Protein AF-A0A8C8UAJ1-F1 (afdb_monomer)

Radius of gyration: 15.85 Å; Cα contacts (8 Å, |Δi|>4): 15; chains: 1; bounding box: 39×25×41 Å

InterPro domains:
  IPR000198 Rho GTPase-activating protein domain [PS50238] (15-64)
  IPR008936 Rho GTPase activation protein [G3DSA:1.10.555.10] (11-63)
  IPR008936 Rho GTPase activation protein [SSF48350] (11-62)
  IPR051576 PX Domain-Containing Rho GAP [PTHR15729] (9-62)

Foldseek 3Di:
DDDDPPPDPDQLPPDDPVVQCVVVVHPDRPVVVVVVVCCVVPVPDPCRVNDDDDPVVVVVVNDD

pLDDT: mean 86.55, std 17.04, range [38.69, 98.25]

Mean predicted aligned error: 6.96 Å

Sequence (64 aa):
MKTRDQVSAPRVFGCDLGEHLSNSGQDVPQVLRCCSEFIEAHGVVDGIYRLSGVSSNIQRLRLP

Organism: Peromyscus maniculatus bairdii (NCBI:txid230844)

Solvent-accessible surface area (backbone atoms only — not comparable to full-atom values): 4395 Å² total; per-residue (Å²): 138,83,76,84,80,77,83,65,80,78,70,83,72,95,56,61,66,68,61,52,30,67,74,67,74,40,98,60,64,64,70,58,53,56,53,48,55,50,32,72,77,73,43,86,50,93,55,58,95,69,64,83,73,63,65,70,61,57,51,60,74,71,56,134

Secondary structure (DSSP, 8-state):
-------PPPP-SSS-HHHHHHHHT-SS-HHHHHHHHHHHHHT-STTTTTSPPPHHHHHHHH--

Structure (mmCIF, N/CA/C/O backbone):
data_AF-A0A8C8UAJ1-F1
#
_entry.id   AF-A0A8C8UAJ1-F1
#
loop_
_atom_site.group_PDB
_atom_site.id
_atom_site.type_symbol
_atom_site.label_atom_id
_atom_site.label_alt_id
_atom_site.label_comp_id
_atom_site.label_asym_id
_atom_site.label_entity_id
_atom_site.label_seq_id
_atom_site.pdbx_PDB_ins_code
_atom_site.Cartn_x
_atom_site.Cartn_y
_atom_site.Cartn_z
_atom_site.occupancy
_atom_site.B_iso_or_equiv
_atom_site.auth_seq_id
_atom_site.auth_comp_id
_atom_site.auth_asym_id
_atom_site.auth_atom_id
_atom_site.pdbx_PDB_model_num
ATOM 1 N N . MET A 1 1 ? -27.878 14.957 27.047 1.00 39.25 1 MET A N 1
ATOM 2 C CA . MET A 1 1 ? -27.445 15.970 26.062 1.00 39.25 1 MET A CA 1
ATOM 3 C C . MET A 1 1 ? -26.097 15.518 25.502 1.00 39.25 1 MET A C 1
ATOM 5 O O . MET A 1 1 ? -25.071 15.888 26.050 1.00 39.25 1 MET A O 1
ATOM 9 N N . LYS A 1 2 ? -26.086 14.592 24.527 1.00 38.69 2 LYS A N 1
ATOM 10 C CA . LYS A 1 2 ? -24.839 14.125 23.898 1.00 38.69 2 LYS A CA 1
ATOM 11 C C . LYS A 1 2 ? -24.485 15.079 22.757 1.00 38.69 2 LYS A C 1
ATOM 13 O O . LYS A 1 2 ? -25.333 15.420 21.937 1.00 38.69 2 LYS A O 1
ATOM 18 N N . THR A 1 3 ? -23.261 15.575 22.826 1.00 42.78 3 THR A N 1
ATOM 19 C CA . THR A 1 3 ? -22.598 16.503 21.914 1.00 42.78 3 THR A CA 1
ATOM 20 C C . THR A 1 3 ? -22.572 15.970 20.486 1.00 42.78 3 THR A C 1
ATOM 22 O O . THR A 1 3 ? -22.328 14.788 20.284 1.00 42.78 3 THR A O 1
ATOM 25 N N . ARG A 1 4 ? -22.812 16.871 19.524 1.00 48.66 4 ARG A N 1
ATOM 26 C CA . ARG A 1 4 ? -22.610 16.705 18.076 1.00 48.66 4 ARG A CA 1
ATOM 27 C C . ARG A 1 4 ? -21.393 15.821 17.776 1.00 48.66 4 ARG A C 1
ATOM 29 O O . ARG A 1 4 ? -20.265 16.272 17.960 1.00 48.66 4 ARG A O 1
ATOM 36 N N . ASP A 1 5 ? -21.633 14.620 17.259 1.00 47.09 5 ASP A N 1
ATOM 37 C CA . ASP A 1 5 ? -20.621 13.837 16.559 1.00 47.09 5 ASP A CA 1
ATOM 38 C C . ASP A 1 5 ? -20.225 14.612 15.298 1.00 47.09 5 ASP A C 1
ATOM 40 O O . ASP A 1 5 ? -20.931 14.638 14.288 1.00 47.09 5 ASP A O 1
ATOM 44 N N . GLN A 1 6 ? -19.110 15.331 15.382 1.00 48.41 6 GLN A N 1
ATOM 45 C CA . GLN A 1 6 ? -18.414 15.819 14.206 1.00 48.41 6 GLN A CA 1
ATOM 46 C C . GLN A 1 6 ? -17.865 14.574 13.507 1.00 48.41 6 GLN A C 1
ATOM 48 O O . GLN A 1 6 ? -16.848 14.025 13.927 1.00 48.41 6 GLN A O 1
ATOM 53 N N . VAL A 1 7 ? -18.583 14.084 12.493 1.00 47.81 7 VAL A N 1
ATOM 54 C CA . VAL A 1 7 ? -18.138 12.968 11.651 1.00 47.81 7 VAL A CA 1
ATOM 55 C C . VAL A 1 7 ? -16.896 13.435 10.895 1.00 47.81 7 VAL A C 1
ATOM 57 O O . VAL A 1 7 ? -16.968 14.009 9.813 1.00 47.81 7 VAL A O 1
ATOM 60 N N . SER A 1 8 ? -15.739 13.264 11.528 1.00 56.06 8 SER A N 1
ATOM 61 C CA . SER A 1 8 ? -14.453 13.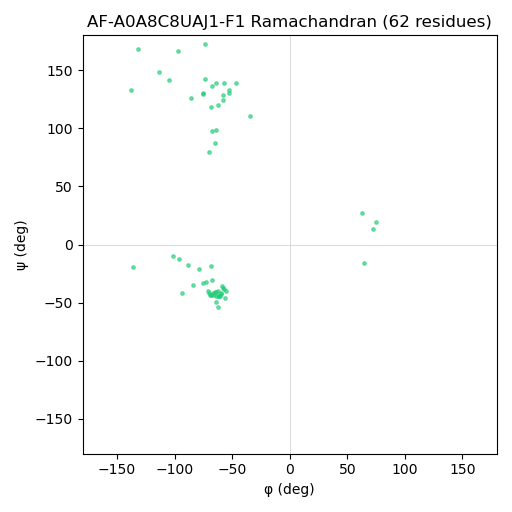284 10.847 1.00 56.06 8 SER A CA 1
ATOM 62 C C . SER A 1 8 ? -14.394 12.058 9.941 1.00 56.06 8 SER A C 1
ATOM 64 O O . SER A 1 8 ? -14.836 10.978 10.339 1.00 56.06 8 SER A O 1
ATOM 66 N N . ALA A 1 9 ? -13.911 12.228 8.707 1.00 61.12 9 ALA A N 1
ATOM 67 C CA . ALA A 1 9 ? -13.710 11.098 7.810 1.00 61.12 9 ALA A CA 1
ATOM 68 C C . ALA A 1 9 ? -12.858 10.041 8.539 1.00 61.12 9 ALA A C 1
ATOM 70 O O . ALA A 1 9 ? -11.844 10.404 9.152 1.00 61.12 9 ALA A O 1
ATOM 71 N N . PRO A 1 10 ? -13.271 8.762 8.540 1.00 66.81 10 PRO A N 1
ATOM 72 C CA . PRO A 1 10 ? -12.555 7.730 9.269 1.00 66.81 10 PRO A CA 1
ATOM 73 C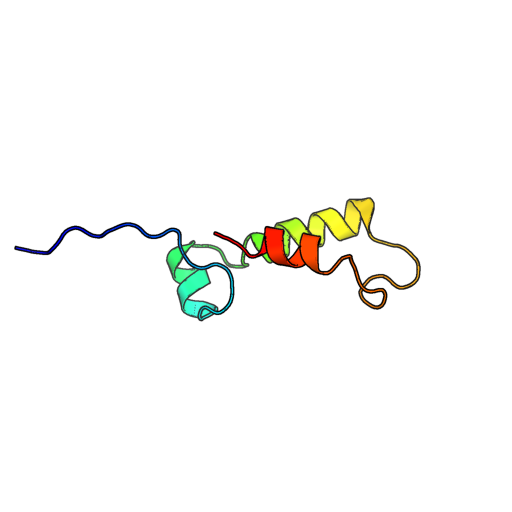 C . PRO A 1 10 ? -11.113 7.667 8.767 1.00 66.81 10 PRO A C 1
ATOM 75 O O . PRO A 1 10 ? -10.855 7.594 7.564 1.00 66.81 10 PRO A O 1
ATOM 78 N N . ARG A 1 11 ? -10.154 7.719 9.696 1.00 79.88 11 ARG A N 1
ATOM 79 C CA . ARG A 1 11 ? -8.738 7.572 9.354 1.00 79.88 11 ARG A CA 1
ATOM 80 C C . ARG A 1 11 ? -8.522 6.184 8.757 1.00 79.88 11 ARG A C 1
ATOM 82 O O . ARG A 1 11 ? -8.775 5.185 9.420 1.00 79.88 11 ARG A O 1
ATOM 89 N N . VAL A 1 12 ? -8.054 6.135 7.511 1.00 88.38 12 VAL A N 1
ATOM 90 C CA . VAL A 1 12 ? -7.701 4.878 6.826 1.00 88.38 12 VAL A CA 1
ATOM 91 C C . VAL A 1 12 ? -6.276 4.440 7.178 1.00 88.38 12 VAL A C 1
ATOM 93 O O . VAL A 1 12 ? -6.000 3.251 7.294 1.00 88.38 12 VAL A O 1
ATOM 96 N N . PHE A 1 13 ? -5.364 5.396 7.373 1.00 91.31 13 PHE A N 1
ATOM 97 C CA . PHE A 1 13 ? -3.960 5.134 7.693 1.00 91.31 13 PHE A CA 1
ATOM 98 C C . PHE A 1 13 ? -3.657 5.416 9.167 1.00 91.31 13 PHE A C 1
ATOM 100 O O . PHE A 1 13 ? -4.126 6.407 9.728 1.00 91.31 13 PHE A O 1
ATOM 107 N N . GLY A 1 14 ? -2.817 4.571 9.774 1.00 90.00 14 GLY A N 1
ATOM 108 C CA . GLY A 1 14 ? -2.338 4.747 11.149 1.00 90.00 14 GLY A CA 1
ATOM 109 C C . GLY A 1 14 ? -3.379 4.471 12.240 1.00 90.00 14 GLY A C 1
ATOM 110 O O . GLY A 1 14 ? -3.150 4.852 13.385 1.00 90.00 14 GLY A O 1
ATOM 111 N N . CYS A 1 15 ? -4.512 3.849 11.900 1.00 90.88 15 CYS A N 1
ATOM 112 C CA . CYS A 1 15 ? -5.503 3.360 12.860 1.00 90.88 15 CYS A CA 1
ATOM 113 C C . CYS A 1 15 ? -5.309 1.866 13.157 1.00 90.88 15 CYS A C 1
ATOM 115 O O . CYS A 1 15 ? -4.607 1.165 12.425 1.00 90.88 15 CYS A O 1
ATOM 117 N N . ASP A 1 16 ? -5.962 1.383 14.215 1.00 94.75 16 ASP A N 1
ATOM 118 C CA . ASP A 1 16 ? -6.045 -0.048 14.493 1.00 94.75 16 ASP A CA 1
ATOM 119 C C . ASP A 1 16 ? -6.812 -0.779 13.379 1.00 94.75 16 ASP A C 1
ATOM 121 O O . ASP A 1 16 ? -7.820 -0.285 12.864 1.00 94.75 16 ASP A O 1
ATOM 125 N N . LEU A 1 17 ? -6.320 -1.959 12.993 1.00 93.94 17 LEU A N 1
ATOM 126 C CA . LEU A 1 17 ? -6.923 -2.742 11.917 1.00 93.94 17 LEU A CA 1
ATOM 127 C C . LEU A 1 17 ? -8.276 -3.328 12.341 1.00 93.94 17 LEU A C 1
ATOM 129 O O . LEU A 1 17 ? -9.215 -3.293 11.553 1.00 93.94 17 LEU A O 1
ATOM 133 N N . GLY A 1 18 ? -8.397 -3.839 13.569 1.00 94.81 18 GLY A N 1
ATOM 134 C CA . GLY A 1 18 ? -9.642 -4.426 14.067 1.00 94.81 18 GLY A CA 1
ATOM 135 C C . GLY A 1 18 ? -10.763 -3.392 14.154 1.00 94.81 18 GLY A C 1
ATOM 136 O O . GLY A 1 18 ? -11.870 -3.640 13.680 1.00 94.81 18 GLY A O 1
ATOM 137 N N . GLU A 1 19 ? -10.456 -2.200 14.669 1.00 93.88 19 GLU A N 1
ATOM 138 C CA . GLU A 1 19 ? -11.383 -1.066 14.686 1.00 93.88 19 GLU A CA 1
ATOM 139 C C . GLU A 1 19 ? -11.787 -0.649 13.263 1.00 93.88 19 GLU A C 1
ATOM 141 O O . GLU A 1 19 ? -12.970 -0.447 12.984 1.00 93.88 19 GLU A O 1
ATOM 146 N N . HIS A 1 20 ? -10.831 -0.573 12.331 1.00 92.50 20 HIS A N 1
ATOM 147 C CA . HIS A 1 20 ? -11.106 -0.213 10.940 1.00 92.50 20 HIS A CA 1
ATOM 148 C C . HIS A 1 20 ? -12.041 -1.213 10.243 1.00 92.50 20 HIS A C 1
ATOM 150 O O . HIS A 1 20 ? -12.982 -0.813 9.551 1.00 92.50 20 HIS A O 1
ATOM 156 N N . LEU A 1 21 ? -11.814 -2.515 10.435 1.00 94.25 21 LEU A N 1
ATOM 157 C CA . LEU A 1 21 ? -12.658 -3.569 9.869 1.00 94.25 21 LEU A CA 1
ATOM 158 C C . LEU A 1 21 ? -14.044 -3.580 10.518 1.00 94.25 21 LEU A C 1
ATOM 160 O O . LEU A 1 21 ? -15.048 -3.605 9.810 1.00 94.25 21 LEU A O 1
ATOM 164 N N . SER A 1 22 ? -14.111 -3.449 11.846 1.00 94.31 22 SER A N 1
ATOM 165 C CA . SER A 1 22 ? -15.371 -3.349 12.589 1.00 94.31 22 SER A CA 1
ATOM 166 C C . SER A 1 22 ? -16.209 -2.145 12.146 1.00 94.31 22 SER A C 1
ATOM 168 O O . SER A 1 22 ? -17.417 -2.270 11.963 1.00 94.31 22 SER A O 1
ATOM 170 N N . ASN A 1 23 ? -15.582 -0.984 11.936 1.00 91.31 23 ASN A N 1
ATOM 171 C CA . ASN A 1 23 ? -16.271 0.238 11.513 1.00 91.31 23 ASN A CA 1
ATOM 172 C C . ASN A 1 23 ? -16.723 0.194 10.046 1.00 91.31 23 ASN A C 1
ATOM 174 O O . ASN A 1 23 ? -17.736 0.795 9.698 1.00 91.31 23 ASN A O 1
ATOM 178 N N . SER A 1 24 ? -15.967 -0.484 9.178 1.00 91.06 24 SER A N 1
ATOM 179 C CA . SER A 1 24 ? -16.290 -0.607 7.748 1.00 91.06 24 SER A CA 1
ATOM 180 C C . SER A 1 24 ? -17.196 -1.799 7.421 1.00 91.06 24 SER A C 1
ATOM 182 O O . SER A 1 24 ? -17.785 -1.838 6.338 1.00 91.06 24 SER A O 1
ATOM 184 N N . GLY A 1 25 ? -17.312 -2.775 8.328 1.00 93.88 25 GLY A N 1
ATOM 185 C CA . GLY A 1 25 ? -18.031 -4.028 8.093 1.00 93.88 25 GLY A CA 1
ATOM 186 C C . GLY A 1 25 ? -17.415 -4.865 6.969 1.00 93.88 25 GLY A C 1
ATOM 187 O O . GLY A 1 25 ? -18.137 -5.567 6.266 1.00 93.88 25 GLY A O 1
ATOM 188 N N . GLN A 1 26 ? -16.108 -4.725 6.733 1.00 94.69 26 GLN A N 1
ATOM 189 C CA . GLN A 1 26 ? -15.375 -5.445 5.691 1.00 94.69 26 GLN A CA 1
ATOM 190 C C . GLN A 1 26 ? -14.368 -6.408 6.319 1.00 94.69 26 GLN A C 1
ATOM 192 O O . GLN A 1 26 ? -13.765 -6.090 7.339 1.00 94.69 26 GLN A O 1
ATOM 197 N N . ASP A 1 27 ? -14.105 -7.531 5.650 1.00 96.00 27 ASP A N 1
ATOM 198 C CA . ASP A 1 27 ? -13.066 -8.481 6.079 1.00 96.00 27 ASP A CA 1
ATOM 199 C C . ASP A 1 27 ? -11.651 -8.023 5.689 1.00 96.00 27 ASP A C 1
ATOM 201 O O . ASP A 1 27 ? -10.657 -8.451 6.273 1.00 96.00 27 ASP A O 1
ATOM 205 N N . VAL A 1 28 ? -11.550 -7.134 4.693 1.00 96.00 28 VAL A N 1
ATOM 206 C CA . VAL A 1 28 ? -10.287 -6.585 4.182 1.00 96.00 28 VAL A CA 1
ATOM 207 C C . VAL A 1 28 ? -10.443 -5.078 3.933 1.00 96.00 28 VAL A C 1
ATOM 209 O O . VAL A 1 28 ? -11.411 -4.674 3.270 1.00 96.00 28 VAL A O 1
ATOM 212 N N . PRO A 1 29 ? -9.486 -4.232 4.378 1.00 94.94 29 PRO A N 1
ATOM 213 C CA . PRO A 1 29 ? -9.499 -2.801 4.090 1.00 94.94 29 PRO A CA 1
ATOM 214 C C . PRO A 1 29 ? -9.639 -2.519 2.592 1.00 94.94 29 PRO A C 1
ATOM 216 O O . PRO A 1 29 ? -8.923 -3.091 1.768 1.00 94.94 29 PRO A O 1
ATOM 219 N N . GLN A 1 30 ? -10.532 -1.597 2.228 1.00 93.69 30 GLN A N 1
ATOM 220 C CA . GLN A 1 30 ? -10.804 -1.275 0.823 1.00 93.69 30 GLN A CA 1
ATOM 221 C C . GLN A 1 30 ? -9.546 -0.811 0.074 1.00 93.69 30 GLN A C 1
ATOM 223 O O . GLN A 1 30 ? -9.342 -1.203 -1.070 1.00 93.69 30 GLN A O 1
ATOM 228 N N . VAL A 1 31 ? -8.663 -0.052 0.735 1.00 94.19 31 VAL A N 1
ATOM 229 C CA . VAL A 1 31 ? -7.385 0.388 0.151 1.00 94.19 31 VAL A CA 1
ATOM 230 C C . VAL A 1 31 ? -6.520 -0.790 -0.308 1.00 94.19 31 VAL A C 1
ATOM 232 O O . VAL A 1 31 ? -5.911 -0.716 -1.369 1.00 94.19 31 VAL A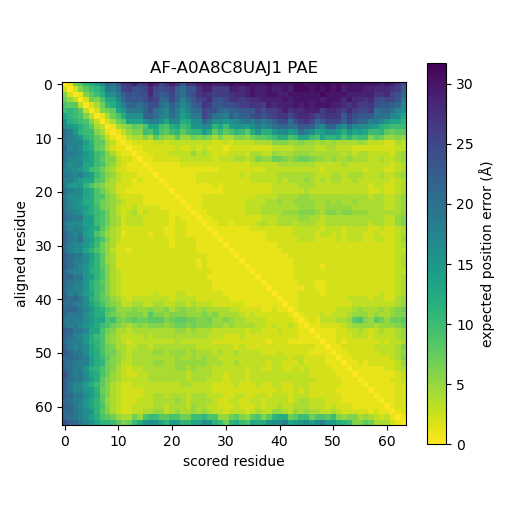 O 1
ATOM 235 N N . LEU A 1 32 ? -6.505 -1.901 0.437 1.00 96.25 32 LEU A N 1
ATOM 236 C CA . LEU A 1 32 ? -5.726 -3.082 0.064 1.00 96.25 32 LEU A CA 1
ATOM 237 C C . LEU A 1 32 ? -6.335 -3.795 -1.145 1.00 96.25 32 LEU A C 1
ATOM 239 O O . LEU A 1 32 ? -5.591 -4.195 -2.038 1.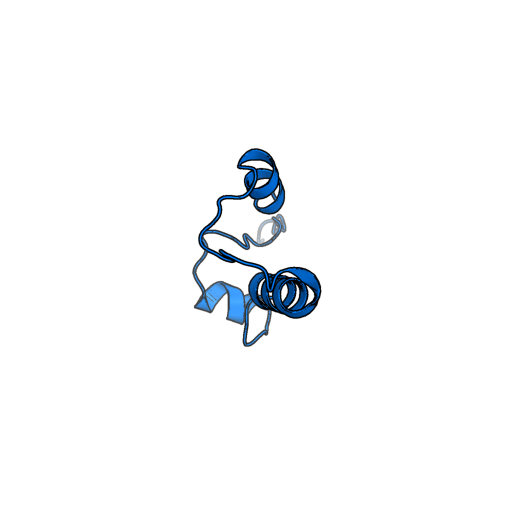00 96.25 32 LEU A O 1
ATOM 243 N N . ARG A 1 33 ? -7.670 -3.898 -1.216 1.00 96.88 33 ARG A N 1
ATOM 244 C CA . ARG A 1 33 ? -8.369 -4.454 -2.388 1.00 96.88 33 ARG A CA 1
ATOM 245 C C . ARG A 1 33 ? -8.109 -3.624 -3.640 1.00 96.88 33 ARG A C 1
ATOM 247 O O . ARG A 1 33 ? -7.565 -4.140 -4.604 1.00 96.88 33 ARG A O 1
ATOM 254 N N . CYS A 1 34 ? -8.363 -2.318 -3.587 1.00 96.12 34 CYS A N 1
ATOM 255 C CA . CYS A 1 34 ? -8.155 -1.448 -4.744 1.00 96.12 34 CYS A CA 1
ATOM 256 C C . CYS A 1 34 ? -6.692 -1.448 -5.218 1.00 96.12 34 CYS A C 1
ATOM 258 O O . CYS A 1 34 ? -6.428 -1.477 -6.418 1.00 96.12 34 CYS A O 1
ATOM 260 N N . CYS A 1 35 ? -5.726 -1.407 -4.292 1.00 96.75 35 CYS A N 1
ATOM 261 C CA . CYS A 1 35 ? -4.313 -1.442 -4.664 1.00 96.75 35 CYS A CA 1
ATOM 262 C C . CYS A 1 35 ? -3.902 -2.786 -5.273 1.00 96.75 35 CYS A C 1
ATOM 264 O O . CYS A 1 35 ? -3.173 -2.777 -6.262 1.00 96.75 35 CYS A O 1
ATOM 266 N N . SER A 1 36 ? -4.345 -3.913 -4.705 1.00 97.44 36 SER A N 1
ATOM 267 C CA . SER A 1 36 ? -4.027 -5.244 -5.245 1.00 97.44 36 SER A CA 1
ATOM 268 C C . SER A 1 36 ? -4.628 -5.439 -6.633 1.00 97.44 36 SER A C 1
ATOM 270 O O . SER A 1 36 ? -3.877 -5.725 -7.559 1.00 97.44 36 SER A O 1
ATOM 272 N N . GLU A 1 37 ? -5.917 -5.148 -6.817 1.00 98.25 37 GLU A N 1
ATOM 273 C CA . GLU A 1 37 ? -6.596 -5.228 -8.118 1.00 98.25 37 GLU A CA 1
ATOM 274 C C . GLU A 1 37 ? -5.895 -4.372 -9.186 1.00 98.25 37 GLU A C 1
ATOM 276 O O . GLU A 1 37 ? -5.632 -4.829 -10.299 1.00 98.25 37 GLU A O 1
ATOM 281 N N . PHE A 1 38 ? -5.531 -3.130 -8.848 1.00 97.69 38 PHE A N 1
ATOM 282 C CA . PHE A 1 38 ? -4.840 -2.241 -9.782 1.00 97.69 38 PHE A CA 1
ATOM 283 C C 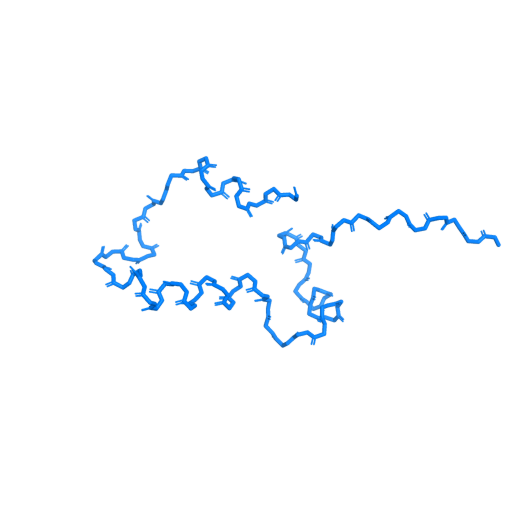. PHE A 1 38 ? -3.444 -2.760 -10.150 1.00 97.69 38 PHE A C 1
ATOM 285 O O . PHE A 1 38 ? -3.025 -2.685 -11.307 1.00 97.69 38 PHE A O 1
ATOM 292 N N . ILE A 1 39 ? -2.707 -3.281 -9.169 1.00 97.19 39 ILE A N 1
ATOM 293 C CA . ILE A 1 39 ? -1.378 -3.850 -9.385 1.00 97.19 39 ILE A CA 1
ATOM 294 C C . ILE A 1 39 ? -1.457 -5.118 -10.241 1.00 97.19 39 ILE A C 1
ATOM 296 O O . ILE A 1 39 ? -0.643 -5.278 -11.146 1.00 97.19 39 ILE A O 1
ATOM 300 N N . GLU A 1 40 ? -2.430 -5.989 -10.004 1.00 97.44 40 GLU A N 1
ATOM 301 C CA . GLU A 1 40 ? -2.639 -7.193 -10.810 1.00 97.44 40 GLU A CA 1
ATOM 302 C C . GLU A 1 40 ? -2.973 -6.844 -12.264 1.00 97.44 40 GLU A C 1
ATOM 304 O O . GLU A 1 40 ? -2.441 -7.462 -13.185 1.00 97.44 40 GLU A O 1
ATOM 309 N N . ALA A 1 41 ? -3.788 -5.808 -12.480 1.00 97.81 41 ALA A N 1
ATOM 310 C CA . ALA A 1 41 ? -4.176 -5.368 -13.816 1.00 97.81 41 ALA A CA 1
ATOM 311 C C . ALA A 1 41 ? -3.071 -4.603 -14.572 1.00 97.81 41 ALA A C 1
ATOM 313 O O . ALA A 1 41 ? -3.011 -4.671 -15.801 1.00 97.81 41 ALA A O 1
ATOM 314 N N . HIS A 1 42 ? -2.220 -3.843 -13.872 1.00 96.50 42 HIS A N 1
ATOM 315 C CA . HIS A 1 42 ? -1.339 -2.849 -14.511 1.00 96.50 42 HIS A CA 1
ATOM 316 C C . HIS A 1 42 ? 0.109 -2.831 -14.014 1.00 96.50 42 HIS A C 1
ATOM 318 O O . HIS A 1 42 ? 0.977 -2.249 -14.662 1.00 96.50 42 HIS A O 1
ATOM 324 N N . GLY A 1 43 ? 0.372 -3.388 -12.838 1.00 92.19 43 GLY A N 1
ATOM 325 C CA . GLY A 1 43 ? 1.607 -3.178 -12.090 1.00 92.19 43 GLY A CA 1
ATOM 326 C C . GLY A 1 43 ? 2.620 -4.310 -12.185 1.00 92.19 43 GLY A C 1
ATOM 327 O O . GLY A 1 43 ? 3.742 -4.112 -11.725 1.00 92.19 43 GLY A O 1
ATOM 328 N N . VAL A 1 44 ? 2.263 -5.471 -12.749 1.00 93.38 44 VAL A N 1
ATOM 329 C CA . VAL A 1 44 ? 3.144 -6.651 -12.852 1.00 93.38 44 VAL A CA 1
ATOM 330 C C . VAL A 1 44 ? 4.281 -6.399 -13.851 1.00 93.38 44 VAL A C 1
ATOM 332 O O . VAL A 1 44 ? 4.236 -6.810 -15.007 1.00 93.38 44 VAL A O 1
ATOM 335 N N . VAL A 1 45 ? 5.306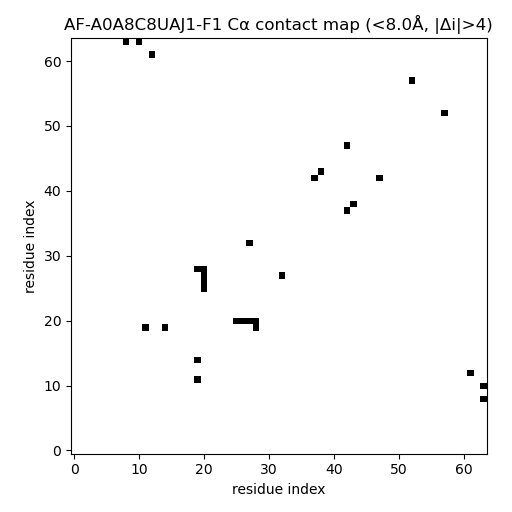 -5.685 -13.385 1.00 93.38 45 VAL A N 1
ATOM 336 C CA . VAL A 1 45 ? 6.507 -5.289 -14.132 1.00 93.38 45 VAL A CA 1
ATOM 337 C C . VAL A 1 45 ? 7.775 -5.593 -13.331 1.00 93.38 45 VAL A C 1
ATOM 339 O O . VAL A 1 45 ? 7.728 -5.855 -12.123 1.00 93.38 45 VAL A O 1
ATOM 342 N N . ASP A 1 46 ? 8.934 -5.517 -13.984 1.00 95.56 46 ASP A N 1
ATOM 343 C CA . ASP A 1 46 ? 10.221 -5.752 -13.334 1.00 95.56 46 ASP A CA 1
ATOM 344 C C . ASP A 1 46 ? 10.459 -4.800 -12.158 1.00 95.56 46 ASP A C 1
ATOM 346 O O . ASP A 1 46 ? 10.455 -3.576 -12.280 1.00 95.56 46 ASP A O 1
ATOM 350 N N . GLY A 1 47 ? 10.718 -5.381 -10.987 1.00 95.00 47 GLY A N 1
ATOM 351 C CA . GLY A 1 47 ? 10.963 -4.603 -9.777 1.00 95.00 47 GLY A CA 1
ATOM 352 C C . GLY A 1 47 ? 9.722 -3.976 -9.150 1.00 95.00 47 GLY A C 1
ATOM 353 O O . GLY A 1 47 ? 9.873 -3.074 -8.322 1.00 95.00 47 GLY A O 1
ATOM 354 N N . ILE A 1 48 ? 8.525 -4.476 -9.469 1.00 95.19 48 ILE A N 1
ATOM 355 C CA . ILE A 1 48 ? 7.313 -4.203 -8.694 1.00 95.19 48 ILE A CA 1
ATOM 356 C C . ILE A 1 48 ? 7.570 -4.377 -7.185 1.00 95.19 48 ILE A C 1
ATOM 358 O O . ILE A 1 48 ? 8.310 -5.267 -6.765 1.00 95.19 48 ILE A O 1
ATOM 362 N N . TYR A 1 49 ? 7.022 -3.470 -6.373 1.00 95.44 49 TYR A N 1
ATOM 363 C CA . TYR A 1 49 ? 7.256 -3.332 -4.925 1.00 95.44 49 TYR A CA 1
ATOM 364 C C . TYR A 1 49 ? 8.686 -2.963 -4.485 1.00 95.44 49 TYR A C 1
ATOM 366 O O . TYR A 1 49 ? 8.861 -2.521 -3.351 1.00 95.44 49 TYR A O 1
ATOM 374 N N . ARG A 1 50 ? 9.704 -3.093 -5.350 1.00 97.00 50 ARG A N 1
ATOM 375 C CA . ARG A 1 50 ? 11.098 -2.713 -5.056 1.00 97.00 50 ARG A CA 1
ATOM 376 C C . ARG A 1 50 ? 11.421 -1.289 -5.502 1.00 97.00 50 ARG A C 1
ATOM 378 O O . ARG A 1 50 ? 12.142 -0.582 -4.804 1.00 97.00 50 ARG A O 1
ATOM 385 N N . LEU A 1 51 ? 10.947 -0.891 -6.682 1.00 95.38 51 LEU A N 1
ATOM 386 C CA . LEU A 1 51 ? 11.179 0.447 -7.219 1.00 95.38 51 LEU A CA 1
ATOM 387 C C . LEU A 1 51 ? 10.290 1.471 -6.504 1.00 95.38 51 LEU A C 1
ATOM 389 O O . LEU A 1 51 ? 9.080 1.284 -6.375 1.00 95.38 51 LEU A O 1
ATOM 393 N N . SER A 1 52 ? 10.897 2.568 -6.051 1.00 95.62 52 SER A N 1
ATOM 394 C CA . SER A 1 52 ? 10.188 3.632 -5.340 1.00 95.62 52 SER A CA 1
ATOM 395 C C . SER A 1 52 ? 9.363 4.492 -6.294 1.00 95.62 52 SER A C 1
ATOM 397 O O . SER A 1 52 ? 9.878 5.023 -7.277 1.00 95.62 52 SER A O 1
ATOM 399 N N . GLY A 1 53 ? 8.088 4.688 -5.959 1.00 93.06 53 GLY A N 1
ATOM 400 C CA . GLY A 1 53 ? 7.245 5.697 -6.594 1.00 93.06 53 GLY A CA 1
ATOM 401 C C . GLY A 1 53 ? 7.597 7.123 -6.152 1.00 93.06 53 GLY A C 1
ATOM 402 O O . GLY A 1 53 ? 8.374 7.347 -5.225 1.00 93.06 53 GLY A O 1
ATOM 403 N N . VAL A 1 54 ? 6.978 8.112 -6.798 1.00 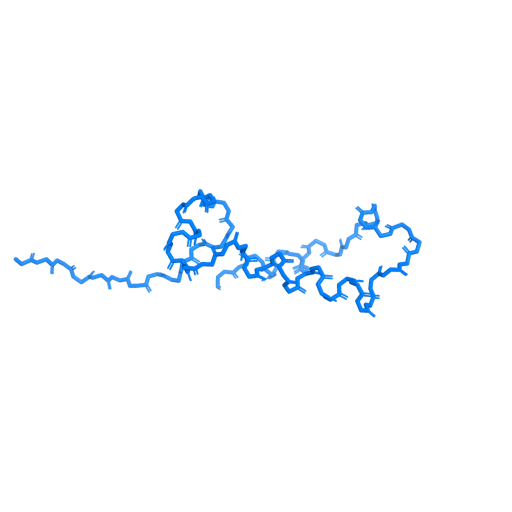97.25 54 VAL A N 1
ATOM 404 C CA . VAL A 1 54 ? 7.164 9.531 -6.458 1.00 97.25 54 VAL A CA 1
ATOM 405 C C . VAL A 1 54 ? 6.545 9.834 -5.086 1.00 97.25 54 VAL A C 1
ATOM 407 O O . VAL A 1 54 ? 5.329 9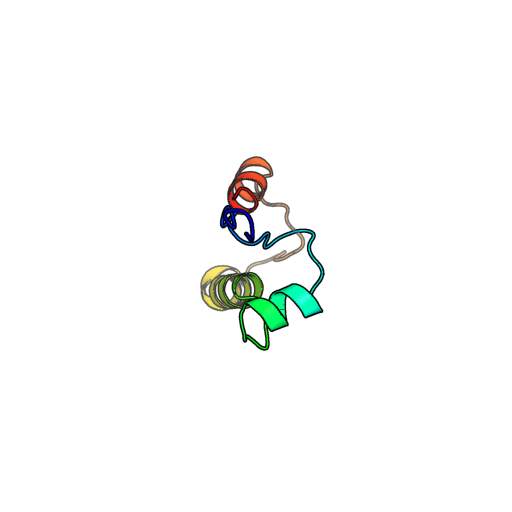.733 -4.913 1.00 97.25 54 VAL A O 1
ATOM 410 N N . SER A 1 55 ? 7.364 10.263 -4.119 1.00 96.00 55 SER A N 1
ATOM 411 C CA . SER A 1 55 ? 6.950 10.477 -2.721 1.00 96.00 55 SER A CA 1
ATOM 412 C C . SER A 1 55 ? 5.761 11.427 -2.557 1.00 96.00 55 SER A C 1
ATOM 414 O O . SER A 1 55 ? 4.862 11.152 -1.765 1.00 96.00 55 SER A O 1
ATOM 416 N N . SER A 1 56 ? 5.708 12.517 -3.329 1.00 96.81 56 SER A N 1
ATOM 417 C CA . SER A 1 56 ? 4.602 13.484 -3.272 1.00 96.81 56 SER A CA 1
ATOM 418 C C . SER A 1 56 ? 3.276 12.901 -3.775 1.00 96.81 56 SER A C 1
ATOM 420 O O . SER A 1 56 ? 2.214 13.263 -3.272 1.00 96.81 56 SER A O 1
ATOM 422 N N . ASN A 1 57 ? 3.306 11.957 -4.721 1.00 95.94 57 ASN A N 1
ATOM 423 C CA . ASN A 1 57 ? 2.103 11.249 -5.166 1.00 95.94 57 ASN A CA 1
ATOM 424 C C . ASN A 1 57 ? 1.584 10.321 -4.062 1.00 95.94 57 ASN A C 1
ATOM 426 O O . ASN A 1 57 ? 0.391 10.323 -3.775 1.00 95.94 57 ASN A O 1
ATOM 430 N N . ILE A 1 58 ? 2.484 9.592 -3.395 1.00 94.44 58 ILE A N 1
ATOM 431 C CA . ILE A 1 58 ? 2.136 8.696 -2.283 1.00 94.44 58 ILE A CA 1
ATOM 432 C C . ILE A 1 58 ? 1.563 9.490 -1.103 1.00 94.44 58 ILE A C 1
ATOM 434 O O . ILE A 1 58 ? 0.589 9.063 -0.492 1.00 94.44 58 ILE A O 1
ATOM 438 N N . GLN A 1 59 ? 2.135 10.656 -0.788 1.00 93.19 59 GLN A N 1
ATOM 439 C CA . GLN A 1 59 ? 1.614 11.525 0.268 1.00 93.19 59 GLN A CA 1
ATOM 440 C C . GLN A 1 59 ? 0.191 11.996 -0.034 1.00 93.19 59 GLN A C 1
ATOM 442 O O . GLN A 1 59 ? -0.657 11.902 0.845 1.00 93.19 59 GLN A O 1
ATOM 447 N N . ARG A 1 60 ? -0.097 12.422 -1.273 1.00 92.94 60 ARG A N 1
ATOM 448 C CA . ARG A 1 60 ? -1.453 12.836 -1.674 1.00 92.94 60 ARG A CA 1
ATOM 449 C C . ARG A 1 60 ? -2.495 11.728 -1.508 1.00 92.94 60 ARG A C 1
ATOM 451 O O . ARG A 1 60 ? -3.606 12.034 -1.108 1.00 92.94 60 ARG A O 1
ATOM 458 N N . LEU A 1 61 ? -2.134 10.464 -1.747 1.00 90.88 61 LEU A N 1
ATOM 459 C CA . LEU A 1 61 ? -3.032 9.315 -1.539 1.00 90.88 61 LEU A CA 1
ATOM 460 C C . LEU A 1 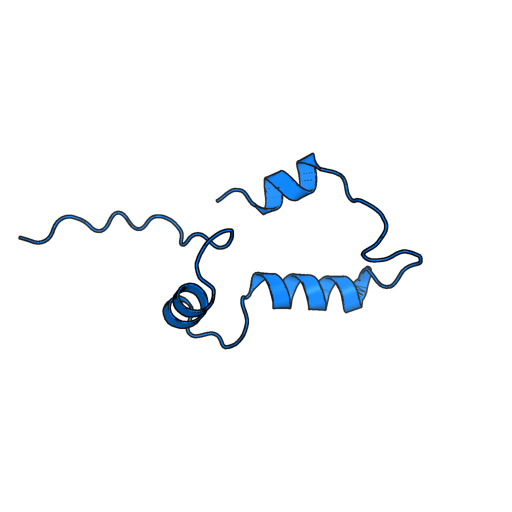61 ? -3.355 9.038 -0.061 1.00 90.88 61 LEU A C 1
ATOM 462 O O . LEU A 1 61 ? -4.304 8.317 0.229 1.00 90.88 61 LEU A O 1
ATOM 466 N N . ARG A 1 62 ? -2.546 9.555 0.871 1.00 89.31 62 ARG A N 1
ATOM 467 C CA . ARG A 1 62 ? -2.713 9.351 2.321 1.00 89.31 62 ARG A CA 1
ATOM 468 C C . ARG A 1 62 ? -3.466 10.485 3.011 1.00 89.31 62 ARG A C 1
ATOM 470 O O . ARG A 1 62 ? -3.798 10.342 4.186 1.00 89.31 62 ARG A O 1
ATOM 477 N N . LEU A 1 63 ? -3.659 11.613 2.328 1.00 79.25 63 LEU A N 1
ATOM 478 C CA . LEU A 1 63 ? -4.388 12.748 2.880 1.00 79.25 63 LEU A CA 1
ATOM 479 C C . LEU A 1 63 ? -5.897 12.433 2.919 1.00 79.25 63 LEU A C 1
ATOM 481 O O . LEU A 1 63 ? -6.380 11.760 2.008 1.00 79.25 63 LEU A O 1
ATOM 485 N N . PRO A 1 64 ? -6.610 12.869 3.975 1.00 62.03 64 PRO A N 1
ATOM 486 C CA . PRO A 1 64 ? -8.062 12.735 4.085 1.00 62.03 64 PRO A CA 1
ATOM 487 C C . PRO A 1 64 ? -8.823 13.623 3.094 1.00 62.03 64 PRO A C 1
ATOM 489 O O . PRO A 1 64 ? -8.267 14.666 2.672 1.00 62.03 64 PRO A O 1
#